Protein AF-J9E8A8-F1 (afdb_monomer)

pLDDT: mean 78.25, std 19.95, range [31.98, 97.44]

Foldseek 3Di:
DVPVVVVVVVVVVVVVVVVVVVLLVLLVLLLVLLVVLCCCCVPVVNLVVSCVSCVVSLVVVVVHDPDPSSVVLCVVQVVLQVQLVVLSVVCVVPVDVVSNVSSNVSSVVSNVVSVVVVVVVVVVVVVVVDPCVVVVVDDDDDDDDDDDDDDD

Secondary structure (DSSP, 8-state):
--HHHHHHHHHHHHHHHHHHHHHHHHHHHHHHHHHHHHHHHHTS--HHHHHHHHHHHHHHHHH--SSHHHHHHHHHHHHHHHHHHHHHHHHHHH--HHHHHHHHHHHHHHHHHHHHHHHHHHHHHHHHT-SSHHHHS---------------

Sequence (152 aa):
MSDSQSTLVEQAKLVSDELIRCAILWHEQWHEALDDASRLYFQDKNVKAMFDLLKPLHDLIDRGATTLKEQSFKQTYENELKEAWNACRCYLRSQNAKELNQAWDLYYIVFRKISSQLRQLTSLDLNYVSPRCNIFLFPDEELIQPAKVLKI

Organism: Wuchereria bancrofti (NCBI:txid6293)

Mean predicted aligned error: 12.17 Å

Structure (mmCIF, N/CA/C/O backbone):
data_AF-J9E8A8-F1
#
_entry.id   AF-J9E8A8-F1
#
loop_
_atom_site.group_PDB
_atom_site.id
_atom_site.type_symbol
_atom_site.label_atom_id
_atom_site.label_alt_id
_atom_site.label_comp_id
_atom_site.label_asym_id
_atom_site.label_entity_id
_atom_site.label_seq_id
_atom_site.pdbx_PDB_ins_code
_atom_site.Cartn_x
_atom_site.Cartn_y
_atom_site.Cartn_z
_atom_site.occupancy
_atom_site.B_iso_or_equiv
_atom_site.auth_seq_id
_atom_site.auth_comp_id
_atom_site.auth_asym_id
_atom_site.auth_atom_id
_atom_site.pdbx_PDB_model_num
ATOM 1 N N . MET A 1 1 ? 22.974 -3.495 -44.617 1.00 43.38 1 MET A N 1
ATOM 2 C CA . MET A 1 1 ? 23.273 -3.731 -43.182 1.00 43.38 1 MET A CA 1
ATOM 3 C C . MET A 1 1 ? 22.408 -2.846 -42.266 1.00 43.38 1 MET A C 1
ATOM 5 O O . MET A 1 1 ? 22.868 -2.433 -41.213 1.00 43.38 1 MET A O 1
ATOM 9 N N . SER A 1 2 ? 21.153 -2.568 -42.641 1.00 55.94 2 SER A N 1
ATOM 10 C CA . SER A 1 2 ? 20.205 -1.702 -41.909 1.00 55.94 2 SER A CA 1
ATOM 11 C C . SER A 1 2 ? 19.162 -2.480 -41.097 1.00 55.94 2 SER A C 1
ATOM 13 O O . SER A 1 2 ? 18.582 -1.939 -40.158 1.00 55.94 2 SER A O 1
ATOM 15 N N . ASP A 1 3 ? 18.941 -3.751 -41.435 1.00 54.25 3 ASP A N 1
ATOM 16 C CA . ASP A 1 3 ? 17.769 -4.506 -40.965 1.00 54.25 3 ASP A CA 1
ATOM 17 C C . ASP A 1 3 ? 17.981 -5.111 -39.567 1.00 54.25 3 ASP A C 1
ATOM 19 O O . ASP A 1 3 ? 17.055 -5.241 -38.768 1.00 54.25 3 ASP A O 1
ATOM 23 N N . SER A 1 4 ? 19.233 -5.407 -39.202 1.00 56.78 4 SER A N 1
ATOM 24 C CA . SER A 1 4 ? 19.572 -5.891 -37.857 1.00 56.78 4 SER A CA 1
ATOM 25 C C . SER A 1 4 ? 19.464 -4.792 -36.795 1.00 56.78 4 SER A C 1
ATOM 27 O O . SER A 1 4 ? 19.098 -5.081 -35.660 1.00 56.78 4 SER A O 1
ATOM 29 N N . GLN A 1 5 ? 19.747 -3.532 -37.150 1.00 56.44 5 GLN A N 1
ATOM 30 C CA . GLN A 1 5 ? 19.638 -2.398 -36.223 1.00 56.44 5 GLN A CA 1
ATOM 31 C C . GLN A 1 5 ? 18.177 -2.044 -35.929 1.00 56.44 5 GLN A C 1
ATOM 33 O O . GLN A 1 5 ? 17.838 -1.772 -34.783 1.00 56.44 5 GLN A O 1
ATOM 38 N N . SER A 1 6 ? 17.308 -2.095 -36.938 1.00 62.66 6 SER A N 1
ATOM 39 C CA . SER A 1 6 ? 15.869 -1.840 -36.785 1.00 62.66 6 SER A CA 1
ATOM 40 C C . SER A 1 6 ? 15.189 -2.924 -35.942 1.00 62.66 6 SER A C 1
ATOM 42 O O . SER A 1 6 ? 14.464 -2.592 -35.008 1.00 62.66 6 SER A O 1
ATOM 44 N N . THR A 1 7 ? 15.526 -4.198 -36.167 1.00 66.69 7 THR A N 1
ATOM 45 C CA . THR A 1 7 ? 15.006 -5.322 -35.364 1.00 66.69 7 THR A CA 1
ATOM 46 C C . THR A 1 7 ? 15.437 -5.233 -33.891 1.00 66.69 7 THR A C 1
ATOM 48 O O . THR A 1 7 ? 14.629 -5.449 -32.992 1.00 66.69 7 THR A O 1
ATOM 51 N N . LEU A 1 8 ? 16.695 -4.862 -33.619 1.00 69.06 8 LEU A N 1
ATOM 52 C CA . LEU A 1 8 ? 17.198 -4.660 -32.252 1.00 69.06 8 LEU A CA 1
ATOM 53 C C . LEU A 1 8 ? 16.514 -3.485 -31.54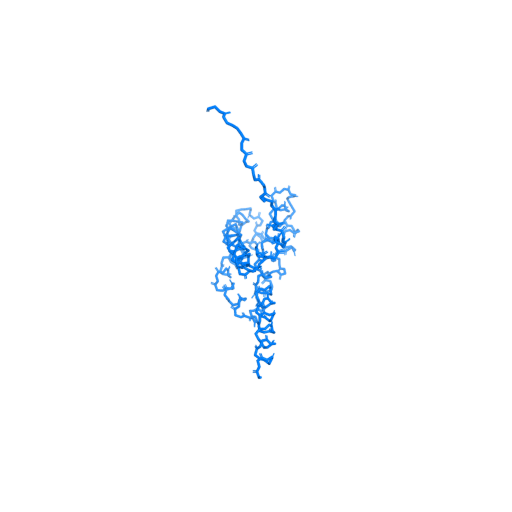3 1.00 69.06 8 LEU A C 1
ATOM 55 O O . LEU A 1 8 ? 16.240 -3.575 -30.349 1.00 69.06 8 LEU A O 1
ATOM 59 N N . VAL A 1 9 ? 16.223 -2.395 -32.260 1.00 72.12 9 VAL A N 1
ATOM 60 C CA . VAL A 1 9 ? 15.505 -1.237 -31.702 1.00 72.12 9 VAL A CA 1
ATOM 61 C C . VAL A 1 9 ? 14.051 -1.591 -31.386 1.00 72.12 9 VAL A C 1
ATOM 63 O O . VAL A 1 9 ? 13.561 -1.222 -30.321 1.00 72.12 9 VAL A O 1
ATOM 66 N N . GLU A 1 10 ? 13.372 -2.345 -32.251 1.00 67.38 10 GLU A N 1
ATOM 67 C CA . GLU A 1 10 ? 12.005 -2.822 -31.997 1.00 67.38 10 GLU A CA 1
ATOM 68 C C . GLU A 1 10 ? 11.940 -3.806 -30.826 1.00 67.38 10 GLU A C 1
ATOM 70 O O . GLU A 1 10 ? 11.079 -3.675 -29.955 1.00 67.38 10 GLU A O 1
ATOM 75 N N . GLN A 1 11 ? 12.885 -4.744 -30.745 1.00 65.88 11 GLN A N 1
ATOM 76 C CA . GLN A 1 11 ? 12.978 -5.678 -29.622 1.00 65.88 11 GLN A CA 1
ATOM 77 C C . GLN A 1 11 ? 13.319 -4.966 -28.309 1.00 65.88 11 GLN A C 1
ATOM 79 O O . GLN A 1 11 ? 12.714 -5.258 -27.280 1.00 65.88 11 GLN A O 1
ATOM 84 N N . ALA A 1 12 ? 14.239 -3.997 -28.330 1.00 68.38 12 ALA A N 1
ATOM 85 C CA . ALA A 1 12 ? 14.568 -3.193 -27.156 1.00 68.38 12 ALA A CA 1
ATOM 86 C C . ALA A 1 12 ? 13.382 -2.337 -26.693 1.00 68.38 12 ALA A C 1
ATOM 88 O O . ALA A 1 12 ? 13.176 -2.190 -25.488 1.00 68.38 12 ALA A O 1
ATOM 89 N N . LYS A 1 13 ? 12.585 -1.808 -27.630 1.00 67.88 13 LYS A N 1
ATOM 90 C CA . LYS A 1 13 ? 11.348 -1.085 -27.323 1.00 67.88 13 LYS A CA 1
ATOM 91 C C . LYS A 1 13 ? 10.314 -1.999 -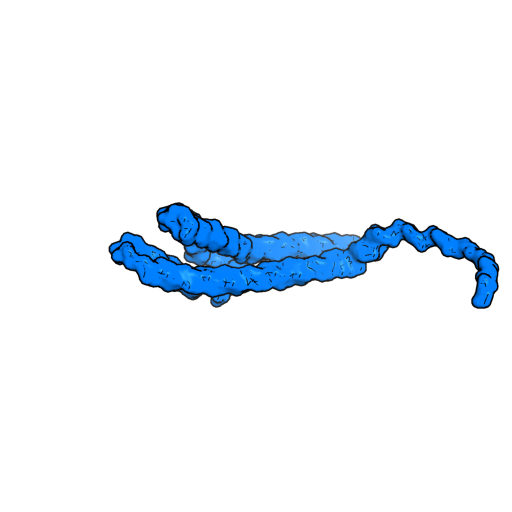26.668 1.00 67.88 13 LYS A C 1
ATOM 93 O O . LYS A 1 13 ? 9.834 -1.671 -25.595 1.00 67.88 13 LYS A O 1
ATOM 98 N N . LEU A 1 14 ? 10.058 -3.175 -27.241 1.00 67.56 14 LEU A N 1
ATOM 99 C CA . LEU A 1 14 ? 9.111 -4.142 -26.679 1.00 67.56 14 LEU A CA 1
ATOM 100 C C . LEU A 1 14 ? 9.517 -4.576 -25.265 1.00 67.56 14 LEU A C 1
ATOM 102 O O . LEU A 1 14 ? 8.695 -4.581 -24.356 1.00 67.56 14 LEU A O 1
ATOM 106 N N . VAL A 1 15 ? 10.801 -4.872 -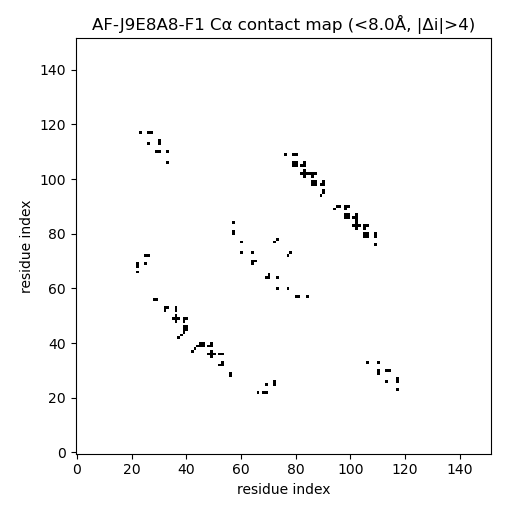25.049 1.00 65.56 15 VAL A N 1
ATOM 107 C CA . VAL A 1 15 ? 11.317 -5.215 -23.715 1.00 65.56 15 VAL A CA 1
ATOM 108 C C . VAL A 1 15 ? 11.190 -4.035 -22.748 1.00 65.56 15 VAL A C 1
ATOM 110 O O . VAL A 1 15 ? 10.832 -4.235 -21.592 1.00 65.56 15 VAL A O 1
ATOM 113 N N . SER A 1 16 ? 11.439 -2.805 -23.201 1.00 63.62 16 SER A N 1
ATOM 114 C CA . SER A 1 16 ? 11.286 -1.604 -22.371 1.00 63.62 16 SER A CA 1
ATOM 115 C C . SER A 1 16 ? 9.826 -1.360 -21.986 1.00 63.62 16 SER A C 1
ATOM 117 O O . SER A 1 16 ? 9.553 -1.058 -20.827 1.00 63.62 16 SER A O 1
ATOM 119 N N . ASP A 1 17 ? 8.893 -1.555 -22.915 1.00 65.62 17 ASP A N 1
ATOM 120 C CA . ASP A 1 17 ? 7.455 -1.384 -22.697 1.00 65.62 17 ASP A CA 1
ATOM 121 C C . ASP A 1 17 ? 6.917 -2.430 -21.703 1.00 65.62 17 ASP A C 1
ATOM 123 O O . ASP A 1 17 ? 6.164 -2.093 -20.788 1.00 65.62 17 ASP A O 1
ATOM 127 N N . GLU A 1 18 ? 7.357 -3.689 -21.807 1.00 65.06 18 GLU A N 1
ATOM 128 C CA . GLU A 1 18 ? 7.020 -4.730 -20.824 1.00 65.06 18 GLU A CA 1
ATOM 129 C C . GLU A 1 18 ? 7.658 -4.461 -19.456 1.00 65.06 18 GLU A C 1
ATOM 131 O O . GLU A 1 18 ? 7.013 -4.643 -18.424 1.00 65.06 18 GLU A O 1
ATOM 136 N N . LEU A 1 19 ? 8.897 -3.963 -19.417 1.00 61.56 19 LEU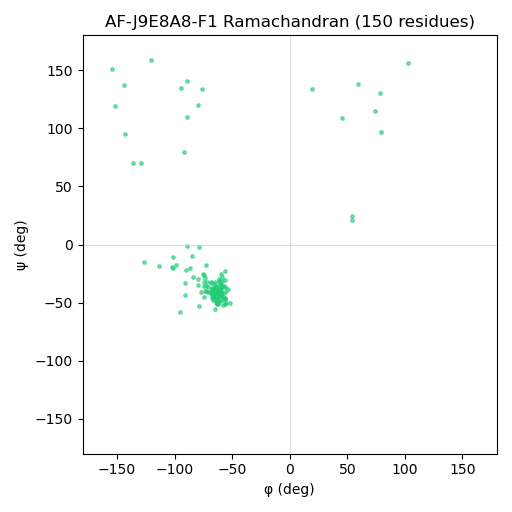 A N 1
ATOM 137 C CA . LEU A 1 19 ? 9.552 -3.567 -18.167 1.00 61.56 19 LEU A CA 1
ATOM 138 C C . LEU A 1 19 ? 8.837 -2.390 -17.496 1.00 61.56 19 LEU A C 1
ATOM 140 O O . LEU A 1 19 ? 8.735 -2.359 -16.270 1.00 61.56 19 LEU A O 1
ATOM 144 N N . ILE A 1 20 ? 8.319 -1.439 -18.276 1.00 63.59 20 ILE A N 1
ATOM 145 C CA . ILE A 1 20 ? 7.489 -0.338 -17.777 1.00 63.59 20 ILE A CA 1
ATOM 146 C C . ILE A 1 20 ? 6.150 -0.880 -17.266 1.00 63.59 20 ILE A C 1
ATOM 148 O O . ILE A 1 20 ? 5.734 -0.510 -16.169 1.00 63.59 20 ILE A O 1
ATOM 152 N N . ARG A 1 21 ? 5.508 -1.808 -17.980 1.00 63.12 21 ARG A N 1
ATOM 153 C CA . ARG A 1 21 ? 4.234 -2.401 -17.550 1.00 63.12 21 ARG A CA 1
ATOM 154 C C . ARG A 1 21 ? 4.373 -3.211 -16.260 1.00 63.12 21 ARG A C 1
ATOM 156 O O . ARG A 1 21 ? 3.624 -2.986 -15.313 1.00 63.12 21 ARG A O 1
ATOM 163 N N . CYS A 1 22 ? 5.379 -4.080 -16.161 1.00 60.50 22 CYS A N 1
ATOM 164 C CA . CYS A 1 22 ? 5.686 -4.802 -14.922 1.00 60.50 22 CYS A CA 1
ATOM 165 C C . CYS A 1 22 ? 6.044 -3.851 -13.767 1.00 60.50 22 CYS A C 1
ATOM 167 O O . CYS A 1 22 ? 5.750 -4.141 -12.612 1.00 60.50 22 CYS A O 1
ATOM 169 N N . ALA A 1 23 ? 6.648 -2.698 -14.065 1.00 59.03 23 ALA A N 1
ATOM 170 C CA . ALA A 1 23 ? 6.979 -1.676 -13.077 1.00 59.03 23 ALA A CA 1
ATOM 171 C C . ALA A 1 23 ? 5.771 -0.871 -12.568 1.00 59.03 23 ALA A C 1
ATOM 173 O O . ALA A 1 23 ? 5.752 -0.433 -11.412 1.00 59.03 23 ALA A O 1
ATOM 174 N N . ILE A 1 24 ? 4.770 -0.659 -13.420 1.00 68.69 24 ILE A N 1
ATOM 175 C CA . ILE A 1 24 ? 3.503 -0.017 -13.056 1.00 68.69 24 ILE A CA 1
ATOM 176 C C . ILE A 1 24 ? 2.621 -0.985 -12.251 1.00 68.69 24 ILE A C 1
ATOM 178 O O . ILE A 1 24 ? 1.877 -0.541 -11.381 1.00 68.69 24 ILE A O 1
ATOM 182 N N . LEU A 1 25 ? 2.804 -2.297 -12.420 1.00 80.62 25 LEU A N 1
ATOM 183 C CA . LEU A 1 25 ? 1.992 -3.331 -11.779 1.00 80.62 25 LEU A 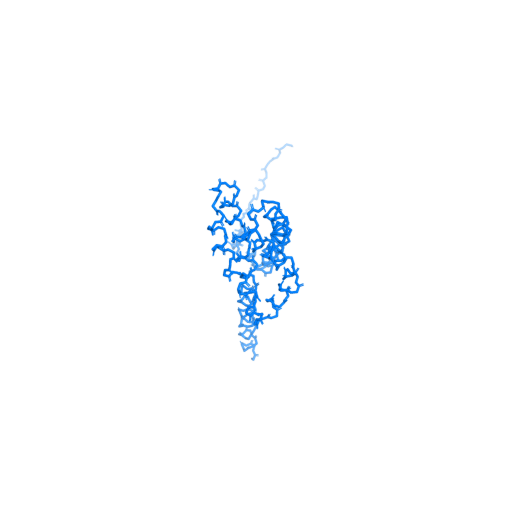CA 1
ATOM 184 C C . LEU A 1 25 ? 1.903 -3.209 -10.246 1.00 80.62 25 LEU A C 1
ATOM 186 O O . LEU A 1 25 ? 0.844 -3.456 -9.679 1.00 80.62 25 LEU A O 1
ATOM 190 N N . TRP A 1 26 ? 2.977 -2.838 -9.535 1.00 90.06 26 TRP A N 1
ATOM 191 C CA . TRP A 1 26 ? 2.889 -2.611 -8.078 1.00 90.06 26 TRP A CA 1
ATOM 192 C C . TRP A 1 26 ? 2.070 -1.359 -7.750 1.00 90.06 26 TRP A C 1
ATOM 194 O O . TRP A 1 26 ? 1.262 -1.381 -6.828 1.00 90.06 26 TRP A O 1
ATOM 204 N N . HIS A 1 27 ? 2.242 -0.281 -8.518 1.00 91.19 27 HIS A N 1
ATOM 205 C CA . HIS A 1 27 ? 1.480 0.954 -8.343 1.00 91.19 27 HIS A CA 1
ATOM 206 C C . HIS A 1 27 ? -0.014 0.716 -8.597 1.00 91.19 27 HIS A C 1
ATOM 208 O O . HIS A 1 27 ? -0.837 1.150 -7.799 1.00 91.19 27 HIS A O 1
ATOM 214 N N . GLU A 1 28 ? -0.361 -0.007 -9.662 1.00 90.75 28 GLU A N 1
ATOM 215 C CA . GLU A 1 28 ? -1.741 -0.384 -9.987 1.00 90.75 28 GLU A CA 1
ATOM 216 C C . GLU A 1 28 ? -2.356 -1.288 -8.920 1.00 90.75 28 GLU A C 1
ATOM 218 O O . GLU A 1 28 ? -3.413 -0.947 -8.397 1.00 90.75 28 GLU A O 1
ATOM 223 N N . GLN A 1 29 ? -1.667 -2.366 -8.521 1.00 92.12 29 GLN A N 1
ATOM 224 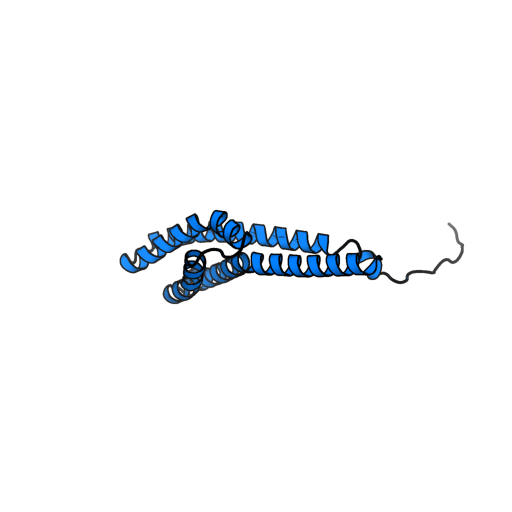C CA . GLN A 1 29 ? -2.144 -3.273 -7.468 1.00 92.12 29 GLN A CA 1
ATOM 225 C C . GLN A 1 29 ? -2.430 -2.532 -6.160 1.00 92.12 29 GLN A C 1
ATOM 227 O O . GLN A 1 29 ? -3.475 -2.732 -5.546 1.00 92.12 29 GLN A O 1
ATOM 232 N N . TRP A 1 30 ? -1.514 -1.657 -5.730 1.00 95.00 30 TRP A N 1
ATOM 233 C CA . TRP A 1 30 ? -1.722 -0.851 -4.529 1.00 95.00 30 TRP A CA 1
ATOM 234 C C . TRP A 1 30 ? -2.848 0.164 -4.703 1.00 95.00 30 TRP A C 1
ATOM 236 O O . TRP A 1 30 ? -3.622 0.366 -3.775 1.00 95.00 30 TRP A O 1
ATOM 246 N N . HIS A 1 31 ? -2.963 0.802 -5.865 1.00 95.06 31 HIS A N 1
ATOM 247 C CA . HIS A 1 31 ? -4.030 1.761 -6.129 1.00 95.06 31 HIS A CA 1
ATOM 248 C C . HIS A 1 31 ? -5.414 1.103 -6.089 1.00 95.06 31 HIS A C 1
ATOM 250 O O . HIS A 1 31 ? -6.296 1.586 -5.385 1.00 95.06 31 HIS A O 1
ATOM 256 N N . GLU A 1 32 ? -5.592 0.003 -6.818 1.00 94.00 32 GLU A N 1
ATOM 257 C CA . GLU A 1 32 ? -6.847 -0.750 -6.887 1.00 94.00 32 GLU A CA 1
ATOM 258 C C . GLU A 1 32 ? -7.231 -1.309 -5.515 1.00 94.00 32 GLU A C 1
ATOM 260 O O . GLU A 1 32 ? -8.314 -1.022 -5.008 1.00 94.00 32 GLU A O 1
ATOM 265 N N . ALA A 1 33 ? -6.308 -2.007 -4.850 1.00 95.19 33 ALA A N 1
ATOM 266 C CA . ALA A 1 33 ? -6.594 -2.602 -3.553 1.00 95.19 33 ALA A CA 1
ATOM 267 C C . ALA A 1 33 ? -6.885 -1.562 -2.466 1.00 95.19 33 ALA A C 1
ATOM 269 O O . ALA A 1 33 ? -7.672 -1.840 -1.566 1.00 95.19 33 ALA A O 1
ATOM 270 N N . LEU A 1 34 ? -6.275 -0.372 -2.520 1.00 96.50 34 LEU A N 1
ATOM 271 C CA . LEU A 1 34 ? -6.597 0.709 -1.586 1.00 96.50 34 LEU A CA 1
ATOM 272 C C . LEU A 1 34 ? -7.983 1.311 -1.856 1.00 96.50 34 LEU A C 1
ATOM 274 O O . LEU A 1 34 ? -8.678 1.626 -0.888 1.00 96.50 34 LEU A O 1
ATOM 278 N N . ASP A 1 35 ? -8.412 1.435 -3.119 1.00 95.69 35 ASP A N 1
ATOM 279 C CA . ASP A 1 35 ? -9.785 1.859 -3.445 1.00 95.69 35 ASP A CA 1
ATOM 280 C C . ASP A 1 35 ? -10.800 0.842 -2.909 1.00 95.69 35 ASP A C 1
ATOM 282 O O . ASP A 1 35 ? -11.706 1.202 -2.152 1.00 95.69 35 ASP A O 1
ATOM 286 N N . ASP A 1 36 ? -10.591 -0.442 -3.193 1.00 95.81 36 ASP A N 1
ATOM 287 C CA . ASP A 1 36 ? -11.477 -1.524 -2.759 1.00 95.81 36 ASP A CA 1
ATOM 288 C C . ASP A 1 36 ? -11.489 -1.698 -1.236 1.00 95.81 36 ASP A C 1
ATOM 290 O O . ASP A 1 36 ? -12.554 -1.788 -0.616 1.00 95.81 36 ASP A O 1
ATOM 294 N N . ALA A 1 37 ? -10.320 -1.660 -0.590 1.00 94.81 37 ALA A N 1
ATOM 295 C CA . ALA A 1 37 ? -10.214 -1.692 0.867 1.00 94.81 37 ALA A CA 1
ATOM 296 C C . ALA A 1 37 ? -10.964 -0.515 1.506 1.00 94.81 37 ALA A C 1
ATOM 298 O O . ALA A 1 37 ? -11.578 -0.676 2.567 1.00 94.81 37 ALA A O 1
ATOM 299 N N . SER A 1 38 ? -10.950 0.661 0.865 1.00 94.94 38 SER A N 1
ATOM 300 C CA . SER A 1 38 ? -11.664 1.834 1.369 1.00 94.94 38 SER A CA 1
ATOM 301 C C . SER A 1 38 ? -13.179 1.630 1.314 1.00 94.94 38 SER A C 1
ATOM 303 O O . SER A 1 38 ? -13.873 1.962 2.279 1.00 94.94 38 SER A O 1
ATOM 305 N N . ARG A 1 39 ? -13.705 1.005 0.252 1.00 94.56 39 ARG A N 1
ATOM 306 C CA . ARG A 1 39 ? -15.131 0.648 0.145 1.00 94.56 39 ARG A CA 1
ATOM 307 C C . ARG A 1 39 ? -15.520 -0.337 1.240 1.00 94.56 39 ARG A C 1
ATOM 309 O O . ARG A 1 39 ? -16.452 -0.062 1.998 1.00 94.56 39 ARG A O 1
ATOM 316 N N . LEU A 1 40 ? -14.736 -1.403 1.404 1.00 93.12 40 LEU A N 1
ATOM 317 C CA . LEU A 1 40 ? -14.960 -2.419 2.435 1.00 93.12 40 LEU A CA 1
ATOM 318 C C . LEU A 1 40 ? -14.995 -1.813 3.845 1.00 93.12 40 LEU A C 1
ATOM 320 O O . LEU A 1 40 ? -15.853 -2.166 4.653 1.00 93.12 40 LEU A O 1
ATOM 324 N N . TYR A 1 41 ? -14.098 -0.875 4.156 1.00 92.12 41 TYR A N 1
ATOM 325 C CA . TYR A 1 41 ? -14.040 -0.258 5.480 1.00 92.12 41 TYR A CA 1
ATOM 326 C C . TYR A 1 41 ? -15.097 0.830 5.697 1.00 92.12 41 TYR A C 1
ATOM 328 O O . TYR A 1 41 ? -15.826 0.806 6.694 1.00 92.12 41 TYR A O 1
ATOM 336 N N . PHE A 1 42 ? -15.181 1.813 4.799 1.00 90.06 42 PHE A N 1
ATOM 337 C CA . PHE A 1 42 ? -16.019 2.991 5.010 1.00 90.06 42 PHE A CA 1
ATOM 338 C C . PHE A 1 42 ? -17.494 2.725 4.709 1.00 90.06 42 PHE A C 1
ATOM 340 O O . PHE A 1 42 ? -18.338 3.267 5.431 1.00 90.06 42 PHE A O 1
ATOM 347 N N . GLN A 1 43 ? -17.803 1.890 3.713 1.00 92.81 43 GLN A N 1
ATOM 348 C CA . GLN A 1 43 ? -19.175 1.595 3.283 1.00 92.81 43 GLN A CA 1
ATOM 349 C C . GLN A 1 43 ? -19.687 0.318 3.954 1.00 92.81 43 GLN A C 1
ATOM 351 O O . GLN A 1 43 ? -20.643 0.381 4.726 1.00 92.81 43 GLN A O 1
ATOM 356 N N . ASP A 1 44 ? -18.989 -0.802 3.763 1.00 92.44 44 ASP A N 1
ATOM 357 C CA . ASP A 1 44 ? -19.485 -2.119 4.197 1.00 92.44 44 ASP A CA 1
ATOM 358 C C . ASP A 1 44 ? -19.175 -2.443 5.665 1.00 92.44 44 ASP A C 1
ATOM 360 O O . ASP A 1 44 ? -19.664 -3.433 6.209 1.00 92.44 44 ASP A O 1
ATOM 364 N N . LYS A 1 45 ? -18.341 -1.624 6.322 1.00 91.44 45 LYS A N 1
ATOM 365 C CA . LYS A 1 45 ? -17.828 -1.847 7.689 1.00 91.44 45 LYS A CA 1
ATOM 366 C C . LYS A 1 45 ? -17.157 -3.215 7.869 1.00 91.44 45 LYS A C 1
ATOM 368 O O . LYS A 1 45 ? -17.037 -3.721 8.986 1.00 91.44 45 LYS A O 1
ATOM 373 N N . ASN A 1 46 ? -16.668 -3.805 6.782 1.00 92.38 46 ASN A N 1
ATOM 374 C CA . ASN A 1 46 ? -16.037 -5.113 6.767 1.00 92.38 46 ASN A CA 1
ATOM 375 C C . ASN A 1 46 ? -14.523 -4.986 6.946 1.00 92.38 46 ASN A C 1
ATOM 377 O O . ASN A 1 46 ? -13.732 -5.079 6.005 1.00 92.38 46 ASN A O 1
ATOM 381 N N . VAL A 1 47 ? -14.121 -4.794 8.202 1.00 91.50 47 VAL A N 1
ATOM 382 C CA . VAL A 1 47 ? -12.709 -4.663 8.574 1.00 91.50 47 VAL A CA 1
ATOM 383 C C . VAL A 1 47 ? -11.929 -5.926 8.206 1.00 91.50 47 VAL A C 1
ATOM 385 O O . VAL A 1 47 ? -10.833 -5.830 7.671 1.00 91.50 47 VAL A O 1
ATOM 388 N N . LYS A 1 48 ? -12.492 -7.121 8.420 1.00 93.38 48 LYS A N 1
ATOM 389 C CA . LYS A 1 48 ? -11.793 -8.376 8.115 1.00 93.38 48 LYS A CA 1
ATOM 390 C C . LYS A 1 48 ? -11.435 -8.488 6.629 1.00 93.38 48 LYS A C 1
ATOM 392 O O . LYS A 1 48 ? -10.284 -8.767 6.315 1.00 93.38 48 LYS A O 1
ATOM 397 N N . ALA A 1 49 ? -12.389 -8.231 5.734 1.00 93.38 49 ALA A N 1
ATOM 398 C CA . ALA A 1 49 ? -12.138 -8.283 4.294 1.00 93.38 49 ALA A CA 1
ATOM 399 C C . ALA A 1 49 ? -11.110 -7.232 3.850 1.00 93.38 49 ALA A C 1
ATOM 401 O O . ALA A 1 49 ? -10.248 -7.531 3.031 1.00 93.38 49 ALA A O 1
ATOM 402 N N . MET A 1 50 ? -11.147 -6.034 4.444 1.00 94.62 50 MET A N 1
ATOM 403 C CA . MET A 1 50 ? -10.128 -5.003 4.220 1.00 94.62 50 MET A CA 1
ATOM 404 C C . MET A 1 50 ? -8.718 -5.518 4.570 1.00 94.62 50 MET A C 1
ATOM 406 O O . MET A 1 50 ? -7.787 -5.343 3.788 1.00 94.62 50 MET A O 1
ATOM 410 N N . PHE A 1 51 ? -8.543 -6.193 5.713 1.00 94.25 51 PHE A N 1
ATOM 411 C CA . PHE A 1 51 ? -7.256 -6.806 6.076 1.00 94.25 51 PHE A CA 1
ATOM 412 C C . PHE A 1 51 ? -6.842 -7.920 5.115 1.00 94.25 51 PHE A C 1
ATOM 414 O O . PHE A 1 51 ? -5.681 -7.962 4.710 1.00 94.25 51 PHE A O 1
ATOM 421 N N . ASP A 1 52 ? -7.773 -8.812 4.772 1.00 95.12 52 ASP A N 1
ATOM 422 C CA . ASP A 1 52 ? -7.516 -9.943 3.876 1.00 95.12 52 ASP A CA 1
ATOM 423 C C . ASP A 1 52 ? -7.068 -9.455 2.481 1.00 95.12 52 ASP A C 1
ATOM 425 O O . ASP A 1 52 ? -6.216 -10.090 1.860 1.00 95.12 52 ASP A O 1
ATOM 429 N N . LEU A 1 53 ? -7.564 -8.294 2.033 1.00 95.06 53 LEU A N 1
ATOM 430 C CA . LEU A 1 53 ? -7.168 -7.647 0.779 1.00 95.06 53 LEU A CA 1
ATOM 431 C C . LEU A 1 53 ? -5.779 -6.986 0.852 1.00 95.06 53 LEU A C 1
ATOM 433 O O . LEU A 1 53 ? -4.963 -7.159 -0.051 1.00 95.06 53 LEU A O 1
ATOM 437 N N . LEU A 1 54 ? -5.483 -6.243 1.924 1.00 96.00 54 LEU A N 1
ATOM 438 C CA . LEU A 1 54 ? -4.225 -5.486 2.041 1.00 96.00 54 LEU A CA 1
ATOM 439 C C . LEU A 1 54 ? -3.026 -6.352 2.446 1.00 96.00 54 LEU A C 1
ATOM 441 O O . LEU A 1 54 ? -1.886 -6.054 2.087 1.00 96.00 54 LEU A O 1
ATOM 445 N N . LYS A 1 55 ? -3.259 -7.432 3.196 1.00 95.31 55 LYS A N 1
ATOM 446 C CA . LYS A 1 55 ? -2.195 -8.307 3.691 1.00 95.31 55 LYS A CA 1
ATOM 447 C C . LYS A 1 55 ? -1.266 -8.873 2.603 1.00 95.31 55 LYS A C 1
ATOM 449 O O . LYS A 1 55 ? -0.053 -8.761 2.789 1.00 95.31 55 LYS A O 1
ATOM 454 N N . PRO A 1 56 ? -1.752 -9.477 1.501 1.00 95.25 56 PRO A N 1
ATOM 455 C CA . PRO A 1 56 ? -0.862 -10.031 0.479 1.00 95.25 56 PRO A CA 1
ATOM 456 C C . PRO A 1 56 ? 0.039 -8.970 -0.169 1.00 95.25 56 PRO A C 1
ATOM 458 O O . PRO A 1 56 ? 1.162 -9.290 -0.553 1.00 95.25 56 PRO A O 1
ATOM 461 N N . LEU A 1 57 ? -0.408 -7.713 -0.245 1.00 94.75 57 LEU A N 1
ATOM 462 C CA . LEU A 1 57 ? 0.395 -6.612 -0.779 1.00 94.75 57 LEU A CA 1
ATOM 463 C C . LEU A 1 57 ? 1.504 -6.180 0.183 1.00 94.75 57 LEU A C 1
ATOM 465 O O . LEU A 1 57 ? 2.633 -5.943 -0.245 1.00 94.75 57 LEU A O 1
ATOM 469 N N . HIS A 1 58 ? 1.225 -6.135 1.487 1.00 95.88 58 HIS A N 1
ATOM 470 C CA . HIS A 1 58 ? 2.277 -5.919 2.490 1.00 95.88 58 HIS A CA 1
ATOM 471 C C . HIS A 1 58 ? 3.301 -7.052 2.481 1.00 95.88 58 HIS A C 1
ATOM 473 O O . HIS A 1 58 ? 4.504 -6.794 2.460 1.00 95.88 58 HIS A O 1
ATOM 479 N N . ASP A 1 59 ? 2.837 -8.302 2.388 1.00 92.94 59 ASP A N 1
ATOM 480 C CA . ASP A 1 59 ? 3.722 -9.462 2.270 1.00 92.94 59 ASP A CA 1
ATOM 481 C C . ASP A 1 59 ? 4.585 -9.385 0.989 1.00 92.94 59 ASP A C 1
ATOM 483 O O . ASP A 1 59 ? 5.745 -9.799 1.004 1.00 92.94 59 ASP A O 1
ATOM 487 N N . LEU A 1 60 ? 4.056 -8.841 -0.116 1.00 89.69 60 LEU A N 1
ATOM 488 C CA . LEU A 1 60 ? 4.806 -8.616 -1.359 1.00 89.69 60 LEU A CA 1
ATOM 489 C C . LEU A 1 60 ? 5.954 -7.614 -1.160 1.00 89.69 60 LEU A C 1
ATOM 491 O O . LEU A 1 60 ? 7.076 -7.880 -1.589 1.00 89.69 60 LEU A O 1
ATOM 495 N N . ILE A 1 61 ? 5.707 -6.499 -0.465 1.00 90.94 61 ILE A N 1
ATOM 496 C CA . ILE A 1 61 ? 6.755 -5.516 -0.142 1.00 90.94 61 ILE A CA 1
ATOM 497 C C . ILE A 1 61 ? 7.831 -6.140 0.753 1.00 90.94 61 ILE A C 1
ATOM 499 O O . ILE A 1 61 ? 9.028 -5.915 0.526 1.00 90.94 61 ILE A O 1
ATOM 503 N N . ASP A 1 62 ? 7.428 -6.931 1.748 1.00 90.56 62 ASP A N 1
ATOM 504 C CA . ASP A 1 62 ? 8.343 -7.570 2.698 1.00 90.56 62 ASP A CA 1
ATOM 505 C C . ASP A 1 62 ? 9.212 -8.658 2.049 1.00 90.56 62 ASP A C 1
ATOM 507 O O . ASP A 1 62 ? 10.381 -8.794 2.416 1.00 90.56 62 ASP A O 1
ATOM 511 N N . ARG A 1 63 ? 8.702 -9.376 1.035 1.00 89.25 63 ARG A N 1
ATOM 512 C CA . ARG A 1 63 ? 9.500 -10.326 0.227 1.00 89.25 63 ARG A CA 1
ATOM 513 C C . ARG A 1 63 ? 10.681 -9.662 -0.484 1.00 89.25 63 ARG A C 1
ATOM 515 O O . ARG A 1 63 ? 11.679 -10.329 -0.744 1.00 89.25 63 ARG A O 1
ATOM 522 N N . GLY A 1 64 ? 10.588 -8.361 -0.745 1.00 85.56 64 GLY A N 1
ATOM 523 C CA . GLY A 1 64 ? 11.658 -7.566 -1.330 1.00 85.56 64 GLY A CA 1
ATOM 524 C C . GLY A 1 64 ? 11.460 -7.276 -2.814 1.00 85.56 64 GLY A C 1
ATOM 525 O O . GLY A 1 64 ? 10.760 -7.984 -3.529 1.00 85.56 64 GLY A O 1
ATOM 526 N N . ALA A 1 65 ? 12.089 -6.190 -3.260 1.00 86.50 65 ALA A N 1
ATOM 527 C CA . ALA A 1 65 ? 12.091 -5.795 -4.659 1.00 86.50 65 ALA A CA 1
ATOM 528 C C . ALA A 1 65 ? 13.054 -6.675 -5.463 1.00 86.50 65 ALA A C 1
ATOM 530 O O . ALA A 1 65 ? 14.201 -6.881 -5.064 1.00 86.50 65 ALA A O 1
ATOM 531 N N . THR A 1 66 ? 12.589 -7.139 -6.613 1.00 82.06 66 THR A N 1
ATOM 532 C CA . THR A 1 66 ? 13.353 -7.911 -7.598 1.00 82.06 66 THR A CA 1
ATOM 533 C C . THR A 1 66 ? 13.780 -7.060 -8.792 1.00 82.06 66 THR A C 1
ATOM 535 O O . THR A 1 66 ? 14.740 -7.401 -9.481 1.00 82.06 66 THR A O 1
ATOM 538 N N . THR A 1 67 ? 13.119 -5.918 -9.011 1.00 81.75 67 THR A N 1
ATOM 539 C CA . THR A 1 67 ? 13.444 -4.969 -10.084 1.00 81.75 67 THR A CA 1
ATOM 540 C C . THR A 1 67 ? 13.789 -3.577 -9.546 1.00 81.75 67 THR A C 1
ATOM 542 O O . THR A 1 67 ? 13.386 -3.192 -8.448 1.00 81.75 67 THR A O 1
ATOM 545 N N . LEU A 1 68 ? 14.499 -2.766 -10.343 1.00 80.75 68 LEU A N 1
ATOM 546 C CA . LEU A 1 68 ? 14.834 -1.374 -9.988 1.00 80.75 68 LEU A CA 1
ATOM 547 C C . LEU A 1 68 ? 13.592 -0.505 -9.737 1.00 80.75 68 LEU A C 1
ATOM 549 O O . LEU A 1 68 ? 13.621 0.423 -8.932 1.00 80.75 68 LEU A O 1
ATOM 553 N N . LYS A 1 69 ? 12.486 -0.795 -10.423 1.00 79.44 69 LYS A N 1
ATOM 554 C CA . LYS A 1 69 ? 11.232 -0.052 -10.276 1.00 79.44 69 LYS A CA 1
ATOM 555 C C . LYS A 1 69 ? 10.489 -0.430 -9.004 1.00 79.44 69 LYS A C 1
ATOM 557 O O . LYS A 1 69 ? 10.022 0.462 -8.305 1.00 79.44 69 LYS A O 1
ATOM 562 N N . GLU A 1 70 ? 10.462 -1.713 -8.656 1.00 87.62 70 GLU A N 1
ATOM 563 C CA . GLU A 1 70 ? 9.985 -2.166 -7.344 1.00 87.62 70 GLU A CA 1
ATOM 564 C C . GLU A 1 70 ? 10.849 -1.572 -6.227 1.00 87.62 70 GLU A C 1
ATOM 566 O O . GLU A 1 70 ? 10.330 -1.120 -5.211 1.00 87.62 70 GLU A O 1
ATOM 571 N N . GLN A 1 71 ? 12.166 -1.485 -6.434 1.00 88.69 71 GLN A N 1
ATOM 572 C CA . GLN A 1 71 ? 13.068 -0.847 -5.480 1.00 88.69 71 GLN A CA 1
ATOM 573 C C . GLN A 1 71 ? 12.741 0.642 -5.311 1.00 88.69 71 GLN A C 1
ATOM 575 O O . GLN A 1 71 ? 12.683 1.127 -4.183 1.00 88.69 71 GLN A O 1
ATOM 580 N N . SER A 1 72 ? 12.467 1.354 -6.407 1.00 89.44 72 SER A N 1
ATOM 581 C CA . SER A 1 72 ? 12.031 2.754 -6.374 1.00 89.44 72 SER A CA 1
ATOM 582 C C . SER A 1 72 ? 10.669 2.926 -5.691 1.00 89.44 72 SER A C 1
ATOM 584 O O . SER A 1 72 ? 10.511 3.840 -4.878 1.00 89.44 72 SER A O 1
ATOM 586 N N . PHE A 1 73 ? 9.712 2.025 -5.944 1.00 91.44 73 PHE A N 1
ATOM 587 C CA . PHE A 1 73 ? 8.428 1.994 -5.239 1.00 91.44 73 PHE A CA 1
ATOM 588 C C . PHE A 1 73 ? 8.650 1.844 -3.733 1.00 91.44 73 PHE A C 1
ATOM 590 O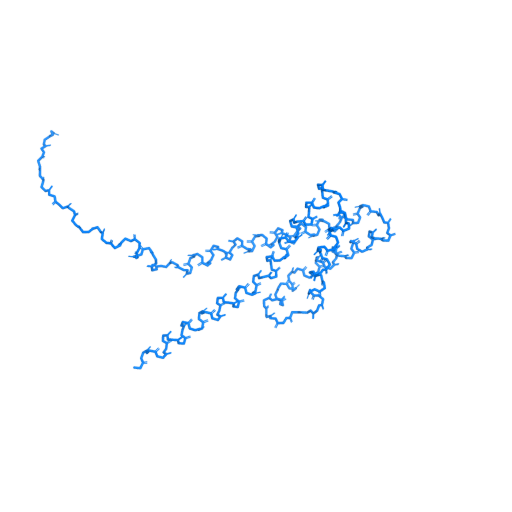 O . PHE A 1 73 ? 8.172 2.663 -2.948 1.00 91.44 73 PHE A O 1
ATOM 597 N N . LYS A 1 74 ? 9.440 0.843 -3.323 1.00 93.00 74 LYS A N 1
ATOM 598 C CA . LYS A 1 74 ? 9.770 0.609 -1.914 1.00 93.00 74 LYS A CA 1
ATOM 599 C C . LYS A 1 74 ? 10.405 1.842 -1.276 1.00 93.00 74 LYS A C 1
ATOM 601 O O . LYS A 1 74 ? 9.902 2.328 -0.274 1.00 93.00 74 LYS A O 1
ATOM 606 N N . GLN A 1 75 ? 11.435 2.414 -1.895 1.00 92.50 75 GLN A N 1
ATOM 607 C CA . GLN A 1 75 ? 12.097 3.622 -1.384 1.00 92.50 75 GLN A CA 1
ATOM 608 C C . GLN A 1 75 ? 11.136 4.802 -1.178 1.00 92.50 75 GLN A C 1
ATOM 610 O O . GLN A 1 75 ? 11.364 5.620 -0.292 1.00 92.50 75 GLN A O 1
ATOM 615 N N . THR A 1 76 ? 10.077 4.891 -1.985 1.00 94.19 76 THR A N 1
ATOM 616 C CA . THR A 1 76 ? 9.144 6.025 -1.964 1.00 94.19 76 THR A CA 1
ATOM 617 C C . THR A 1 76 ? 7.964 5.824 -1.009 1.00 94.19 76 THR A C 1
ATOM 619 O O . THR A 1 76 ? 7.470 6.810 -0.466 1.00 94.19 76 THR A O 1
ATOM 622 N N . TYR A 1 77 ? 7.488 4.586 -0.829 1.00 95.50 77 TYR A N 1
ATOM 623 C CA . TYR A 1 77 ? 6.212 4.302 -0.150 1.00 95.50 77 TYR A CA 1
ATOM 624 C C . TYR A 1 77 ? 6.303 3.297 1.004 1.00 95.50 77 TYR A C 1
ATOM 626 O O . TYR A 1 77 ? 5.357 3.188 1.782 1.00 95.50 77 TYR A O 1
ATOM 634 N N . GLU A 1 78 ? 7.394 2.531 1.125 1.00 94.25 78 GLU A N 1
ATOM 635 C CA . GLU A 1 78 ? 7.503 1.432 2.099 1.00 94.25 78 GLU A CA 1
ATOM 636 C C . GLU A 1 78 ? 7.347 1.919 3.538 1.00 94.25 78 GLU A C 1
ATOM 638 O O . GLU A 1 78 ? 6.740 1.219 4.345 1.00 94.25 78 GLU A O 1
ATOM 643 N N . ASN A 1 79 ? 7.864 3.105 3.863 1.00 95.62 79 ASN A N 1
ATOM 644 C CA . ASN A 1 79 ? 7.794 3.632 5.220 1.00 95.62 79 ASN A CA 1
ATOM 645 C C . ASN A 1 79 ? 6.342 3.897 5.641 1.00 95.62 79 ASN A C 1
ATOM 647 O O . ASN A 1 79 ? 5.879 3.329 6.630 1.00 95.62 79 ASN A O 1
ATOM 651 N N . GLU A 1 80 ? 5.605 4.691 4.861 1.00 97.00 80 GLU A N 1
ATOM 652 C CA . GLU A 1 80 ? 4.201 4.997 5.142 1.00 97.00 80 GLU A CA 1
ATOM 653 C C . GLU A 1 80 ? 3.321 3.742 5.104 1.00 97.00 80 GLU A C 1
ATOM 655 O O . GLU A 1 80 ? 2.455 3.577 5.962 1.00 97.00 80 GLU A O 1
ATOM 660 N N . LEU A 1 81 ? 3.558 2.826 4.157 1.00 96.94 81 LEU A N 1
ATOM 661 C CA . LEU A 1 81 ? 2.812 1.569 4.067 1.00 96.94 81 LEU A CA 1
ATOM 662 C C . LEU A 1 81 ? 3.048 0.677 5.292 1.00 96.94 81 LEU A C 1
ATOM 664 O O . LEU A 1 81 ? 2.089 0.161 5.868 1.00 96.94 81 LEU A O 1
ATOM 668 N N . LYS A 1 82 ? 4.298 0.529 5.744 1.00 96.12 82 LYS A N 1
ATOM 669 C CA . LYS A 1 82 ? 4.613 -0.252 6.948 1.00 96.12 82 LYS A CA 1
ATOM 670 C C . LYS A 1 82 ? 4.037 0.374 8.207 1.00 96.12 82 LYS A C 1
ATOM 672 O O . LYS A 1 82 ? 3.531 -0.347 9.066 1.00 96.12 82 LYS A O 1
ATOM 677 N N . GLU A 1 83 ? 4.100 1.694 8.330 1.00 97.06 83 GLU A N 1
ATOM 678 C CA . GLU A 1 83 ? 3.517 2.402 9.468 1.00 97.06 83 GLU A CA 1
ATOM 679 C C . GLU A 1 83 ? 1.991 2.230 9.506 1.00 97.06 83 GLU A C 1
ATOM 681 O O . GLU A 1 83 ? 1.441 1.852 10.544 1.00 97.06 83 GLU A O 1
ATOM 686 N N . ALA A 1 84 ? 1.321 2.373 8.358 1.00 97.06 84 ALA A N 1
ATOM 687 C CA . ALA A 1 84 ? -0.111 2.121 8.229 1.00 97.06 84 ALA A CA 1
ATOM 688 C C . ALA A 1 84 ? -0.471 0.678 8.611 1.00 97.06 84 ALA A C 1
ATOM 690 O O . ALA A 1 84 ? -1.410 0.436 9.373 1.00 97.06 84 ALA A O 1
ATOM 691 N N . TRP A 1 85 ? 0.314 -0.298 8.147 1.00 96.50 85 TRP A N 1
ATOM 692 C CA . TRP A 1 85 ? 0.096 -1.705 8.476 1.00 96.50 85 TRP A CA 1
ATOM 693 C C . TRP A 1 85 ? 0.300 -2.014 9.955 1.00 96.50 85 TRP A C 1
ATOM 695 O O . TRP A 1 85 ? -0.454 -2.793 10.541 1.00 96.50 85 TRP A O 1
ATOM 705 N N . ASN A 1 86 ? 1.289 -1.391 10.590 1.00 95.88 86 ASN A N 1
ATOM 706 C CA . ASN A 1 86 ? 1.517 -1.544 12.020 1.00 95.88 86 ASN A CA 1
ATOM 707 C C . ASN A 1 86 ? 0.337 -1.001 12.833 1.00 95.88 86 ASN A C 1
ATOM 709 O O . ASN A 1 86 ? -0.131 -1.698 13.733 1.00 95.88 86 ASN A O 1
ATOM 713 N N . ALA A 1 87 ? -0.200 0.168 12.474 1.00 95.00 87 ALA A N 1
ATOM 714 C CA . ALA A 1 87 ? -1.401 0.722 13.104 1.00 95.00 87 ALA A CA 1
ATOM 715 C C . ALA A 1 87 ? -2.626 -0.197 12.912 1.00 95.00 87 ALA A C 1
ATOM 717 O O . ALA A 1 87 ? -3.347 -0.502 13.866 1.00 95.00 87 ALA A O 1
ATOM 718 N N . CYS A 1 88 ? -2.801 -0.766 11.714 1.00 93.94 88 CYS A N 1
ATOM 719 C CA . CYS A 1 88 ? -3.791 -1.816 11.466 1.00 93.94 88 CYS A CA 1
ATOM 720 C C . CYS A 1 88 ? -3.592 -3.032 12.400 1.00 93.94 88 CYS A C 1
ATOM 722 O O . CYS A 1 88 ? -4.533 -3.513 13.033 1.00 93.94 88 CYS A O 1
ATOM 724 N N . ARG A 1 89 ? -2.366 -3.539 12.553 1.00 92.94 89 ARG A N 1
ATOM 725 C CA . ARG A 1 89 ? -2.086 -4.685 13.441 1.00 92.94 89 ARG A CA 1
ATOM 726 C C . ARG A 1 89 ? -2.309 -4.363 14.918 1.00 92.94 89 ARG A C 1
ATOM 728 O O . ARG A 1 89 ? -2.744 -5.239 15.666 1.00 92.94 89 ARG A O 1
ATOM 735 N N . CYS A 1 90 ? -2.033 -3.137 15.346 1.00 93.56 90 CYS A N 1
ATOM 736 C CA . CYS A 1 90 ? -2.326 -2.690 16.701 1.00 93.56 90 CYS A CA 1
ATOM 737 C C . CYS A 1 90 ? -3.836 -2.632 16.959 1.00 93.56 90 CYS A C 1
ATOM 739 O O . CYS A 1 90 ? -4.270 -3.135 17.997 1.00 93.56 90 CYS A O 1
ATOM 741 N N . TYR A 1 91 ? -4.643 -2.183 15.989 1.00 92.56 91 TYR A N 1
ATOM 742 C CA . TYR A 1 91 ? -6.106 -2.271 16.069 1.00 92.56 91 TYR A CA 1
ATOM 743 C C . TYR A 1 91 ? -6.603 -3.703 16.319 1.00 92.56 91 TYR A C 1
ATOM 745 O O . TYR A 1 91 ? -7.499 -3.894 17.136 1.00 92.56 91 TYR A O 1
ATOM 753 N N . LEU A 1 92 ? -6.003 -4.730 15.703 1.00 89.25 92 LEU A N 1
ATOM 754 C CA . LEU A 1 92 ? -6.410 -6.123 15.956 1.00 89.25 92 LEU A CA 1
ATOM 755 C C . LEU A 1 92 ? -6.275 -6.521 17.437 1.00 89.25 92 LEU A C 1
ATOM 757 O O . LEU A 1 92 ? -7.034 -7.365 17.912 1.00 89.25 92 LEU A O 1
ATOM 761 N N . ARG A 1 93 ? -5.347 -5.896 18.174 1.00 91.25 93 ARG A N 1
ATOM 762 C CA . ARG A 1 93 ? -5.142 -6.115 19.615 1.00 91.25 93 ARG A CA 1
ATOM 763 C C . ARG A 1 93 ? -5.960 -5.164 20.485 1.00 91.25 93 ARG A C 1
ATOM 765 O O . ARG A 1 93 ? -6.494 -5.599 21.499 1.00 91.25 93 ARG A O 1
ATOM 772 N N . SER A 1 94 ? -6.007 -3.879 20.132 1.00 91.81 94 SER A N 1
ATOM 773 C CA . SER A 1 94 ? -6.598 -2.821 20.961 1.00 91.81 94 SER A CA 1
ATOM 774 C C . SER A 1 94 ? -8.087 -2.594 20.695 1.00 91.81 94 SER A C 1
ATOM 776 O O . SER A 1 94 ? -8.774 -2.042 21.549 1.00 91.81 94 SER A O 1
ATOM 778 N N . GLN A 1 95 ? -8.581 -2.990 19.516 1.00 90.81 95 GLN A N 1
ATOM 779 C CA . GLN A 1 95 ? -9.915 -2.672 18.986 1.00 90.81 95 GLN A CA 1
ATOM 780 C C . GLN A 1 95 ? -10.220 -1.160 18.969 1.00 90.81 95 GLN A C 1
ATOM 782 O O . GLN A 1 95 ? -11.374 -0.735 18.911 1.00 90.81 95 GLN A O 1
ATOM 787 N N . ASN A 1 96 ? -9.179 -0.321 19.002 1.00 91.06 96 ASN A N 1
ATOM 788 C CA . ASN A 1 96 ? -9.313 1.127 19.061 1.00 91.06 96 ASN A CA 1
ATOM 789 C C . ASN A 1 96 ? -9.391 1.731 17.654 1.00 91.06 96 ASN A C 1
ATOM 791 O O . ASN A 1 96 ? -8.389 1.807 16.944 1.00 91.06 96 ASN A O 1
ATOM 795 N N . ALA A 1 97 ? -10.565 2.239 17.277 1.00 89.88 97 ALA A N 1
ATOM 796 C CA . ALA A 1 97 ? -10.805 2.842 15.964 1.0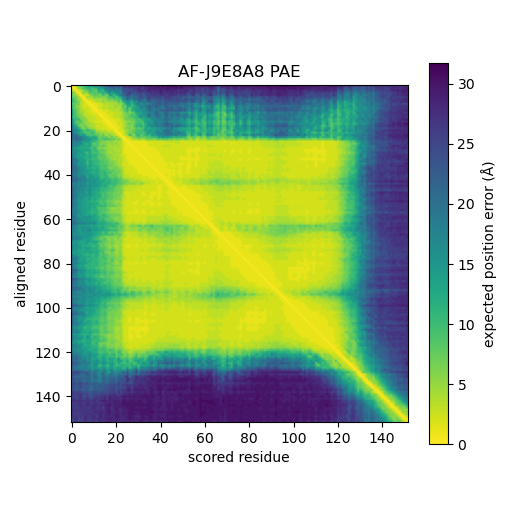0 89.88 97 ALA A CA 1
ATOM 797 C C . ALA A 1 97 ? -9.854 4.005 15.616 1.00 89.88 97 ALA A C 1
ATOM 799 O O . ALA A 1 97 ? -9.629 4.274 14.438 1.00 89.88 97 ALA A O 1
ATOM 800 N N . LYS A 1 98 ? -9.251 4.674 16.612 1.00 92.81 98 LYS A N 1
ATOM 801 C CA . LYS A 1 98 ? -8.248 5.723 16.362 1.00 92.81 98 LYS A CA 1
ATOM 802 C C . LYS A 1 98 ? -7.035 5.200 15.592 1.00 92.81 98 LYS A C 1
ATOM 804 O O . LYS A 1 98 ? -6.501 5.926 14.764 1.00 92.81 98 LYS A O 1
ATOM 809 N N . GLU A 1 99 ? -6.638 3.952 15.828 1.00 91.31 99 GLU A N 1
ATOM 810 C CA . GLU A 1 99 ? -5.493 3.349 15.140 1.00 91.31 99 GLU A CA 1
ATOM 811 C C . GLU A 1 99 ? -5.806 3.032 13.678 1.00 91.31 99 GLU A C 1
ATOM 813 O O . GLU A 1 99 ? -4.969 3.248 12.807 1.00 91.31 99 GLU A O 1
ATOM 818 N N . LEU A 1 100 ? -7.041 2.614 13.379 1.00 92.69 100 LEU A N 1
ATOM 819 C CA . LEU A 1 100 ? -7.475 2.467 11.989 1.00 92.69 100 LEU A CA 1
ATOM 820 C C . LEU A 1 100 ? -7.576 3.810 11.272 1.00 92.69 100 LEU A C 1
ATOM 822 O O . LEU A 1 100 ? -7.212 3.886 10.105 1.00 92.69 100 LEU A O 1
ATOM 826 N N . ASN A 1 101 ? -8.026 4.867 11.949 1.00 93.56 101 ASN A N 1
ATOM 827 C CA . ASN A 1 101 ? -8.050 6.199 11.344 1.00 93.56 101 ASN A CA 1
ATOM 828 C C . ASN A 1 101 ? -6.632 6.669 10.986 1.00 93.56 101 ASN A C 1
ATOM 830 O O . ASN A 1 101 ? -6.409 7.082 9.855 1.00 93.56 101 ASN A O 1
ATOM 834 N N . GLN A 1 102 ? -5.664 6.501 11.895 1.00 94.50 102 GLN A N 1
ATOM 835 C CA . GLN A 1 102 ? -4.257 6.805 11.612 1.00 94.50 102 GLN A CA 1
ATOM 836 C C . GLN A 1 102 ? -3.717 5.985 10.430 1.00 94.50 102 GLN A C 1
ATOM 838 O O . GLN A 1 102 ? -3.027 6.525 9.566 1.00 94.50 102 GLN A O 1
ATOM 843 N N . ALA A 1 103 ? -4.039 4.690 10.368 1.00 95.81 103 ALA A N 1
ATOM 844 C CA . ALA A 1 103 ? -3.644 3.852 9.241 1.00 95.81 103 ALA A CA 1
ATOM 845 C C . ALA A 1 103 ? -4.213 4.381 7.915 1.00 95.81 103 ALA A C 1
ATOM 847 O O . ALA A 1 103 ? -3.501 4.455 6.915 1.00 95.81 103 ALA A O 1
ATOM 848 N N . TRP A 1 104 ? -5.485 4.785 7.911 1.00 96.25 104 TRP A N 1
ATOM 849 C CA . TRP A 1 104 ? -6.154 5.312 6.727 1.00 96.25 104 TRP A CA 1
ATOM 850 C C . TRP A 1 104 ? -5.627 6.670 6.274 1.00 96.25 104 TRP A C 1
ATOM 852 O O . TRP A 1 104 ? -5.544 6.892 5.066 1.00 96.25 104 TRP A O 1
ATOM 862 N N . ASP A 1 105 ? -5.201 7.537 7.192 1.00 95.81 105 ASP A N 1
ATOM 863 C CA . ASP A 1 105 ? -4.537 8.796 6.838 1.00 95.81 105 ASP A CA 1
ATOM 864 C C . ASP A 1 105 ? -3.251 8.531 6.035 1.00 95.81 105 ASP A C 1
ATOM 866 O O . ASP A 1 105 ? -3.017 9.141 4.987 1.00 95.81 105 ASP A O 1
ATOM 870 N N . LEU A 1 106 ? -2.448 7.558 6.476 1.00 96.81 106 LEU A N 1
ATOM 871 C CA . LEU A 1 106 ? -1.220 7.145 5.790 1.00 96.81 106 LEU A CA 1
ATOM 872 C C . LEU A 1 106 ? -1.511 6.472 4.443 1.00 96.81 106 LEU A C 1
ATOM 874 O O . LEU A 1 106 ? -0.912 6.835 3.426 1.00 96.81 106 LEU A O 1
ATOM 878 N N . TYR A 1 107 ? -2.468 5.542 4.399 1.00 97.44 107 TYR A N 1
ATOM 879 C CA . TYR A 1 107 ? -2.879 4.907 3.146 1.00 97.44 107 TYR A CA 1
ATOM 880 C C . TYR A 1 107 ? -3.408 5.913 2.128 1.00 97.44 107 TYR A C 1
ATOM 882 O O . TYR A 1 107 ? -3.090 5.807 0.945 1.00 97.44 107 TYR A O 1
ATOM 890 N N . TYR A 1 108 ? -4.162 6.919 2.568 1.00 95.94 108 TYR A N 1
ATOM 891 C CA . TYR A 1 108 ? -4.675 7.958 1.685 1.00 95.94 108 TYR A CA 1
ATOM 892 C C . TYR A 1 108 ? -3.551 8.807 1.079 1.00 95.94 108 TYR A C 1
ATOM 894 O O . TYR A 1 108 ? -3.585 9.114 -0.116 1.00 95.94 108 TYR A O 1
ATOM 902 N N . ILE A 1 109 ? -2.519 9.146 1.860 1.00 95.62 109 ILE A N 1
ATOM 903 C CA . ILE A 1 109 ? -1.330 9.844 1.344 1.00 95.62 109 ILE A CA 1
ATOM 904 C C . ILE A 1 109 ? -0.668 9.018 0.236 1.00 95.62 109 ILE A C 1
ATOM 906 O O . ILE A 1 109 ? -0.371 9.554 -0.838 1.00 95.62 109 ILE A O 1
ATOM 910 N N . VAL A 1 110 ? -0.461 7.721 0.472 1.00 96.56 110 VAL A N 1
ATOM 911 C CA . VAL A 1 110 ? 0.147 6.816 -0.514 1.00 96.56 110 VAL A CA 1
ATOM 912 C C . VAL A 1 110 ? -0.729 6.703 -1.761 1.00 96.56 110 VAL A C 1
ATOM 914 O O . VAL A 1 110 ? -0.236 6.937 -2.864 1.00 96.56 110 VAL A O 1
ATOM 917 N N . PHE A 1 111 ? -2.031 6.463 -1.596 1.00 95.69 111 PHE A N 1
ATOM 918 C CA . PHE A 1 111 ? -3.002 6.404 -2.690 1.00 95.69 111 PHE A CA 1
ATOM 919 C C . PHE A 1 111 ? -2.927 7.653 -3.572 1.00 95.69 111 PHE A C 1
ATOM 921 O O . PHE A 1 111 ? -2.729 7.553 -4.780 1.00 95.69 111 PHE A O 1
ATOM 928 N N . ARG A 1 112 ? -2.966 8.850 -2.972 1.00 95.38 112 ARG A N 1
ATOM 929 C CA . ARG A 1 112 ? -2.890 10.127 -3.700 1.00 95.38 112 ARG A CA 1
ATOM 930 C C . ARG A 1 112 ? -1.593 10.286 -4.490 1.00 95.38 112 ARG A C 1
ATOM 932 O O . ARG A 1 112 ? -1.639 10.765 -5.628 1.00 95.38 112 ARG A O 1
ATOM 939 N N . LYS A 1 113 ? -0.451 9.910 -3.903 1.00 94.31 113 LYS A N 1
ATOM 940 C CA . LYS A 1 113 ? 0.851 9.941 -4.587 1.00 94.31 113 LYS A CA 1
ATOM 941 C C . LYS A 1 113 ? 0.848 8.985 -5.785 1.00 94.31 113 LYS A C 1
ATOM 943 O O . LYS A 1 113 ? 1.233 9.396 -6.880 1.00 94.31 113 LYS A O 1
ATOM 948 N N . ILE A 1 114 ? 0.360 7.759 -5.597 1.00 93.19 114 ILE A N 1
ATOM 949 C CA . ILE A 1 114 ? 0.274 6.741 -6.651 1.00 93.19 114 ILE A CA 1
ATOM 950 C C . ILE A 1 114 ? -0.662 7.196 -7.779 1.00 93.19 114 ILE A C 1
ATOM 952 O O . ILE A 1 114 ? -0.243 7.218 -8.935 1.00 93.19 114 ILE A O 1
ATOM 956 N N . SER A 1 115 ? -1.883 7.657 -7.476 1.00 91.94 115 SER A N 1
ATOM 957 C CA . SER A 1 115 ? -2.823 8.147 -8.498 1.00 91.94 115 SER A CA 1
ATOM 958 C C . SER A 1 115 ? -2.227 9.290 -9.325 1.00 91.94 115 SER A C 1
ATOM 960 O O . SER A 1 115 ? -2.506 9.421 -10.516 1.00 91.94 115 SER A O 1
ATOM 962 N N . SER A 1 116 ? -1.420 10.154 -8.698 1.00 90.75 116 SER A N 1
ATOM 963 C CA . SER A 1 116 ? -0.731 11.231 -9.408 1.00 90.75 116 SER A CA 1
ATOM 964 C C . SER A 1 116 ? 0.329 10.698 -10.370 1.00 90.75 116 SER A C 1
ATOM 966 O O . SER A 1 116 ? 0.404 11.179 -11.499 1.00 90.75 116 SER A O 1
ATOM 968 N N . GLN A 1 117 ? 1.126 9.714 -9.952 1.00 86.44 117 GLN A N 1
ATOM 969 C CA . GLN A 1 117 ? 2.148 9.113 -10.811 1.00 86.44 117 GLN A CA 1
ATOM 970 C C . GLN A 1 117 ? 1.541 8.328 -11.978 1.00 86.44 117 GLN A C 1
ATOM 972 O O . GLN A 1 117 ? 1.981 8.502 -13.112 1.00 86.44 117 GLN A O 1
ATOM 977 N N . LEU A 1 118 ? 0.483 7.545 -11.741 1.00 84.50 118 LEU A N 1
ATOM 978 C CA . LEU A 1 118 ? -0.209 6.796 -12.798 1.00 84.50 118 LEU A CA 1
ATOM 979 C C . LEU A 1 118 ? -0.765 7.723 -13.893 1.00 84.50 118 LEU A C 1
ATOM 981 O O . LEU A 1 118 ? -0.613 7.446 -15.084 1.00 84.50 118 LEU A O 1
ATOM 985 N N . ARG A 1 119 ? -1.333 8.880 -13.518 1.00 83.38 119 ARG A N 1
ATOM 986 C CA . ARG A 1 119 ? -1.776 9.900 -14.492 1.00 83.38 119 ARG A CA 1
ATOM 987 C C . ARG A 1 119 ? -0.629 10.500 -15.310 1.00 83.38 119 ARG A C 1
ATOM 989 O O . ARG A 1 119 ? -0.816 10.831 -16.476 1.00 83.38 119 ARG A O 1
ATOM 996 N N . GLN A 1 120 ? 0.547 10.679 -14.711 1.00 79.12 120 GLN A N 1
ATOM 997 C CA . GLN A 1 120 ? 1.708 11.217 -15.425 1.00 79.12 120 GLN A CA 1
ATOM 998 C C . GLN A 1 120 ? 2.275 10.205 -16.426 1.00 79.12 120 GLN A C 1
ATOM 1000 O O . GLN A 1 120 ? 2.601 10.585 -17.548 1.00 79.12 120 GLN A O 1
ATOM 1005 N N . LEU A 1 121 ? 2.347 8.927 -16.046 1.00 71.69 121 LEU A N 1
ATOM 1006 C CA . LEU A 1 121 ? 2.856 7.855 -16.907 1.00 71.69 121 LEU A CA 1
ATOM 1007 C C . LEU A 1 121 ? 1.941 7.602 -18.111 1.00 71.69 121 LEU A C 1
ATOM 1009 O O . LEU A 1 121 ? 2.421 7.577 -19.238 1.00 71.69 121 LEU A O 1
ATOM 1013 N N . THR A 1 122 ? 0.624 7.545 -17.895 1.00 68.06 122 THR A N 1
ATOM 1014 C CA . THR A 1 122 ? -0.365 7.400 -18.984 1.00 68.06 122 THR A CA 1
ATOM 1015 C C . THR A 1 122 ? -0.321 8.555 -19.988 1.00 68.06 122 THR A C 1
ATOM 1017 O O . THR A 1 122 ? -0.432 8.334 -21.193 1.00 68.06 122 THR A O 1
ATOM 1020 N N . SER A 1 123 ? -0.108 9.788 -19.518 1.00 60.81 123 SER A N 1
ATOM 1021 C CA . SER A 1 123 ? 0.094 10.950 -20.394 1.00 60.81 123 SER A CA 1
ATOM 1022 C C . SER A 1 123 ? 1.392 10.844 -21.203 1.00 60.81 123 SER A C 1
ATOM 1024 O O . SER A 1 123 ? 1.420 11.167 -22.390 1.00 60.81 123 SER A O 1
ATOM 1026 N N . LEU A 1 124 ? 2.478 10.375 -20.583 1.00 58.94 124 LEU A N 1
ATOM 1027 C CA . LEU A 1 124 ? 3.774 10.237 -21.241 1.00 58.94 124 LEU A CA 1
ATOM 1028 C C . LEU A 1 124 ? 3.732 9.173 -22.345 1.00 58.94 124 LEU A C 1
ATOM 1030 O O . LEU A 1 124 ? 4.140 9.470 -23.467 1.00 58.94 124 LEU A O 1
ATOM 1034 N N . ASP A 1 125 ? 3.178 7.991 -22.063 1.00 58.56 125 ASP A N 1
ATOM 1035 C CA . ASP A 1 125 ? 3.040 6.916 -23.052 1.00 58.56 125 ASP A CA 1
ATOM 1036 C C . ASP A 1 125 ? 2.266 7.388 -24.282 1.00 58.56 125 ASP A C 1
ATOM 1038 O O . ASP A 1 125 ? 2.763 7.242 -25.397 1.00 58.56 125 ASP A O 1
ATOM 1042 N N . LEU A 1 126 ? 1.123 8.064 -24.100 1.00 55.03 126 LEU A N 1
ATOM 1043 C CA . LEU A 1 126 ? 0.318 8.595 -25.208 1.00 55.03 126 LEU A CA 1
ATOM 1044 C C . LEU A 1 126 ? 1.118 9.534 -26.135 1.00 55.03 126 LEU A C 1
ATOM 1046 O O . LEU A 1 126 ? 0.934 9.520 -27.353 1.00 55.03 126 LEU A O 1
ATOM 1050 N N . ASN A 1 127 ? 2.032 10.327 -25.569 1.00 56.38 127 ASN A N 1
ATOM 1051 C CA . ASN A 1 127 ? 2.908 11.214 -26.334 1.00 56.38 127 ASN A CA 1
ATOM 1052 C C . ASN A 1 127 ? 4.024 10.442 -27.069 1.00 56.38 127 ASN A C 1
ATOM 1054 O O . ASN A 1 127 ? 4.367 10.789 -28.199 1.00 56.38 127 ASN A O 1
ATOM 1058 N N . TYR A 1 128 ? 4.570 9.374 -26.476 1.00 54.38 128 TYR A N 1
ATOM 1059 C CA . TYR A 1 128 ? 5.593 8.532 -27.117 1.00 54.38 128 TYR A CA 1
ATOM 1060 C C . TYR A 1 128 ? 5.033 7.622 -28.221 1.00 54.38 128 TYR A C 1
ATOM 1062 O O . TYR A 1 128 ? 5.745 7.336 -29.188 1.00 54.38 128 TYR A O 1
ATOM 1070 N N . VAL A 1 129 ? 3.764 7.201 -28.139 1.00 50.28 129 VAL A N 1
ATOM 1071 C CA . VAL A 1 129 ? 3.098 6.463 -29.230 1.00 50.28 129 VAL A CA 1
ATOM 1072 C C . VAL A 1 129 ? 2.615 7.347 -30.389 1.00 50.28 129 VAL A C 1
ATOM 1074 O O . VAL A 1 129 ? 2.162 6.800 -31.395 1.00 50.28 129 VAL A O 1
ATOM 1077 N N . SER A 1 130 ? 2.763 8.681 -30.348 1.00 47.78 130 SER A N 1
ATOM 1078 C CA . SER A 1 130 ? 2.303 9.530 -31.460 1.00 47.78 130 SER A CA 1
ATOM 1079 C C . SER A 1 130 ? 3.192 10.739 -31.775 1.00 47.78 130 SER A C 1
ATOM 1081 O O . SER A 1 130 ? 3.020 11.829 -31.235 1.00 47.78 130 SER A O 1
ATOM 1083 N N . PRO A 1 131 ? 4.098 10.564 -32.755 1.00 46.59 131 PRO A N 1
ATOM 1084 C CA . PRO A 1 131 ? 4.236 11.553 -33.836 1.00 46.59 131 PRO A CA 1
ATOM 1085 C C . PRO A 1 131 ? 3.833 11.008 -35.218 1.00 46.59 131 PRO A C 1
ATOM 1087 O O . PRO A 1 131 ? 3.578 11.786 -36.131 1.00 46.59 131 PRO A O 1
ATOM 1090 N N . ARG A 1 132 ? 3.776 9.677 -35.405 1.00 43.03 132 ARG A N 1
ATOM 1091 C CA . ARG A 1 132 ? 3.485 9.051 -36.718 1.00 43.03 132 ARG A CA 1
ATOM 1092 C C . ARG A 1 132 ? 2.031 8.604 -36.907 1.00 43.03 132 ARG A C 1
ATOM 1094 O O . ARG A 1 132 ? 1.616 8.454 -38.049 1.00 43.03 132 ARG A O 1
ATOM 1101 N N . CYS A 1 133 ? 1.241 8.455 -35.840 1.00 39.12 133 CYS A N 1
ATOM 1102 C CA . CYS A 1 133 ? -0.169 8.051 -35.957 1.00 39.12 133 CYS A CA 1
ATOM 1103 C C . CYS A 1 133 ? -1.090 9.170 -36.474 1.00 39.12 133 CYS A C 1
ATOM 1105 O O . CYS A 1 133 ? -2.077 8.871 -37.137 1.00 39.12 133 CYS A O 1
ATOM 1107 N N . ASN A 1 134 ? -0.751 10.449 -36.266 1.00 41.81 134 ASN A N 1
ATOM 1108 C CA . ASN A 1 134 ? -1.531 11.557 -36.842 1.00 41.81 134 ASN A CA 1
ATOM 1109 C C . ASN A 1 134 ? -1.331 11.705 -38.367 1.00 41.81 134 ASN A C 1
ATOM 1111 O O . ASN A 1 134 ? -2.144 12.315 -39.045 1.00 41.81 134 ASN A O 1
ATOM 1115 N N . ILE A 1 135 ? -0.265 11.121 -38.923 1.00 48.22 135 ILE A N 1
ATOM 1116 C CA . ILE A 1 135 ? -0.010 11.114 -40.373 1.00 48.22 135 ILE A CA 1
ATOM 1117 C C . ILE A 1 135 ? -0.703 9.943 -41.085 1.00 48.22 135 ILE A C 1
ATOM 1119 O O . ILE A 1 135 ? -0.932 10.018 -42.284 1.00 48.22 135 ILE A O 1
ATOM 1123 N N . PHE A 1 136 ? -1.077 8.881 -40.362 1.00 46.38 136 PHE A N 1
ATOM 1124 C CA . PHE A 1 136 ? -1.705 7.686 -40.945 1.00 46.38 136 PHE A CA 1
ATOM 1125 C C . PHE A 1 136 ? -3.227 7.612 -40.771 1.00 46.38 136 PHE A C 1
ATOM 1127 O O . PHE A 1 136 ? -3.854 6.766 -41.400 1.00 46.38 136 PHE A O 1
ATOM 1134 N N . LEU A 1 137 ? -3.829 8.476 -39.945 1.00 43.06 137 LEU A N 1
ATOM 1135 C CA . LEU A 1 137 ? -5.290 8.573 -39.793 1.00 43.06 137 LEU A CA 1
ATOM 1136 C C . LEU A 1 137 ? -5.953 9.551 -40.781 1.00 43.06 137 LEU A C 1
ATOM 1138 O O . LEU A 1 137 ? -7.175 9.635 -40.806 1.00 43.06 137 LEU A O 1
ATOM 1142 N N . PHE A 1 138 ? -5.164 10.210 -41.635 1.00 44.97 138 PHE A N 1
ATOM 1143 C CA . PHE A 1 138 ? -5.643 10.899 -42.837 1.00 44.97 138 PHE A CA 1
ATOM 1144 C C . PHE A 1 138 ? -4.826 10.473 -44.069 1.00 44.97 138 PHE A C 1
ATOM 1146 O O . PHE A 1 138 ? -4.020 11.257 -44.575 1.00 44.97 138 PHE A O 1
ATOM 1153 N N . PRO A 1 139 ? -4.971 9.229 -44.558 1.00 45.56 139 PRO A N 1
ATOM 1154 C CA . PRO A 1 139 ? -4.642 8.930 -45.938 1.00 45.56 139 PRO A CA 1
ATOM 1155 C C . PRO A 1 139 ? -5.832 9.393 -46.795 1.00 45.56 139 PRO A C 1
ATOM 1157 O O . PRO A 1 139 ? -6.948 8.926 -46.600 1.00 45.56 139 PRO A O 1
ATOM 1160 N N . ASP A 1 140 ? -5.570 10.323 -47.710 1.00 49.31 140 ASP A N 1
ATOM 1161 C CA . ASP A 1 140 ? -6.497 10.911 -48.688 1.00 49.31 140 ASP A CA 1
ATOM 1162 C C . ASP A 1 140 ? -7.454 12.011 -48.194 1.00 49.31 140 ASP A C 1
ATOM 1164 O O . ASP A 1 140 ? -8.583 11.777 -47.776 1.00 49.31 140 ASP A O 1
ATOM 1168 N N . GLU A 1 141 ? -7.038 13.258 -48.423 1.00 40.56 141 GLU A N 1
ATOM 1169 C CA . GLU A 1 141 ? -7.941 14.252 -49.012 1.00 40.56 141 GLU A CA 1
ATOM 1170 C C . GLU A 1 141 ? -7.171 15.025 -50.101 1.00 40.56 141 GLU A C 1
ATOM 1172 O O . GLU A 1 141 ? -6.779 16.181 -49.943 1.00 40.56 141 GLU A O 1
ATOM 1177 N N . GLU A 1 142 ? -6.876 14.347 -51.216 1.00 55.25 142 GLU A N 1
ATOM 1178 C CA . GLU A 1 142 ? -6.601 15.039 -52.479 1.00 55.25 142 GLU A CA 1
ATOM 1179 C C . GLU A 1 142 ? -7.910 15.252 -53.260 1.00 55.25 142 GLU A C 1
ATOM 1181 O O . GLU A 1 142 ? -8.752 14.361 -53.340 1.00 55.25 142 GLU A O 1
ATOM 1186 N N . LEU A 1 143 ? -7.999 16.433 -53.890 1.00 44.62 143 LEU A N 1
ATOM 1187 C CA . LEU A 1 143 ? -9.097 17.014 -54.683 1.00 44.62 143 LEU A CA 1
ATOM 1188 C C . LEU A 1 143 ? -10.289 17.497 -53.844 1.00 44.62 143 LEU A C 1
ATOM 1190 O O . LEU A 1 143 ? -11.010 16.725 -53.238 1.00 44.62 143 LEU A O 1
ATOM 1194 N N . ILE A 1 144 ? -10.571 18.803 -53.812 1.00 36.25 144 ILE A N 1
ATOM 1195 C CA . ILE A 1 144 ? -11.311 19.473 -54.890 1.00 36.25 144 ILE A CA 1
ATOM 1196 C C . ILE A 1 144 ? -10.911 20.969 -54.982 1.00 36.25 144 ILE A C 1
ATOM 1198 O O . ILE A 1 144 ? -11.155 21.762 -54.077 1.00 36.25 144 ILE A O 1
ATOM 1202 N N . GLN A 1 145 ? -10.372 21.387 -56.131 1.00 43.84 145 GLN A N 1
ATOM 1203 C CA . GLN A 1 145 ? -10.645 22.722 -56.687 1.00 43.84 145 GLN A CA 1
ATOM 1204 C C . GLN A 1 145 ? -11.803 22.552 -57.686 1.00 43.84 145 GLN A C 1
ATOM 1206 O O . GLN A 1 145 ? -11.730 21.653 -58.527 1.00 43.84 145 GLN A O 1
ATOM 1211 N N . PRO A 1 146 ? -12.821 23.435 -57.674 1.00 37.34 146 PRO A N 1
ATOM 1212 C CA . PRO A 1 146 ? -13.041 24.213 -58.882 1.00 37.34 146 PRO A CA 1
ATOM 1213 C C . PRO A 1 146 ? -13.495 25.655 -58.600 1.00 37.34 146 PRO A C 1
ATOM 1215 O O . PRO A 1 146 ? -14.368 25.940 -57.792 1.00 37.34 146 PRO A O 1
ATOM 1218 N N . ALA A 1 147 ? -12.893 26.551 -59.378 1.00 32.59 147 ALA A N 1
ATOM 1219 C CA . ALA A 1 147 ? -13.554 27.587 -60.166 1.00 32.59 147 ALA A CA 1
ATOM 1220 C C . ALA A 1 147 ? -14.684 28.433 -59.527 1.00 32.59 147 ALA A C 1
ATOM 1222 O O . ALA A 1 147 ? -15.837 28.032 -59.480 1.00 32.59 147 ALA A O 1
ATOM 1223 N N . LYS A 1 148 ? -14.324 29.705 -59.293 1.00 41.47 148 LYS A N 1
ATOM 1224 C CA . LYS A 1 148 ? -14.904 30.919 -59.914 1.00 41.47 148 LYS A CA 1
ATOM 12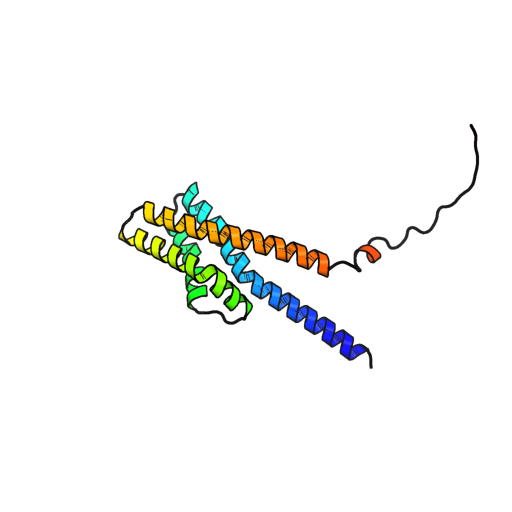25 C C . LYS A 1 148 ? -16.418 31.233 -59.759 1.00 41.47 148 LYS A C 1
ATOM 1227 O O . LYS A 1 148 ? -17.284 30.453 -60.122 1.00 41.47 148 LYS A O 1
ATOM 1232 N N . VAL A 1 149 ? -16.639 32.544 -59.527 1.00 37.06 149 VAL A N 1
ATOM 1233 C CA . VAL A 1 149 ? -17.840 33.399 -59.756 1.00 37.06 149 VAL A CA 1
ATOM 1234 C C . VAL A 1 149 ? -18.959 33.239 -58.690 1.00 37.06 149 VAL A C 1
ATOM 1236 O O . VAL A 1 149 ? -19.312 32.123 -58.363 1.00 37.06 149 VAL A O 1
ATOM 1239 N N . LEU A 1 150 ? -19.561 34.255 -58.044 1.00 31.98 150 LEU A N 1
ATOM 1240 C CA . LEU A 1 150 ? -19.982 35.620 -58.409 1.00 31.98 150 LEU A CA 1
ATOM 1241 C C . LEU A 1 150 ? -20.043 36.559 -57.176 1.00 31.98 150 LEU A C 1
ATOM 1243 O O . LEU A 1 150 ? -20.353 36.102 -56.084 1.00 31.98 150 LEU A O 1
ATOM 1247 N N . LYS A 1 151 ? -19.818 37.861 -57.447 1.00 38.19 151 LYS A N 1
ATOM 1248 C CA . LYS A 1 151 ? -20.497 39.096 -56.960 1.00 38.19 151 LYS A CA 1
ATOM 1249 C C . LYS A 1 151 ? -21.333 38.972 -55.671 1.00 38.19 151 LYS A C 1
ATOM 1251 O O . LYS A 1 151 ? -22.205 38.116 -55.590 1.00 38.19 151 LYS A O 1
ATOM 1256 N N . ILE A 1 152 ? -21.210 39.890 -54.712 1.00 49.47 152 ILE A N 1
ATOM 1257 C CA . ILE A 1 152 ? -21.490 41.342 -54.821 1.00 49.47 152 ILE A CA 1
ATOM 1258 C C . ILE A 1 152 ? -20.418 42.161 -54.102 1.00 49.47 152 ILE A C 1
ATOM 1260 O O . ILE A 1 152 ? -20.003 41.738 -53.003 1.00 49.47 152 ILE A O 1
#

Radius of gyration: 24.92 Å; Cα contacts (8 Å, |Δi|>4): 78; chains: 1; bounding box: 45×52×81 Å

Solvent-accessible surface area (backbone atoms only — not comparable to full-atom values): 8716 Å² total; per-residue (Å²): 139,65,66,67,58,52,51,51,51,52,51,49,46,53,54,49,54,51,54,48,50,63,44,43,47,60,51,50,52,52,44,53,49,51,54,52,30,45,45,29,41,76,72,69,63,33,56,66,60,24,50,68,63,51,47,64,56,55,53,49,61,70,75,50,63,91,46,75,50,45,41,50,48,42,77,73,44,44,66,49,51,51,52,20,50,49,28,44,57,46,24,78,76,68,71,42,66,67,32,44,51,55,15,48,56,37,47,49,54,51,43,54,53,44,58,53,50,56,56,52,51,57,54,49,51,59,54,72,72,45,82,64,53,78,63,64,78,60,77,78,88,78,86,85,84,81,82,84,89,79,89,133

InterPro domains:
  IPR009076 FKBP12-rapamycin binding domain [PF08771] (18-115)
  IPR036738 FKBP12-rapamycin binding domain superfamily [G3DSA:1.20.120.150] (21-117)
  IPR036738 FKBP12-rapamycin binding domain superfamily [SSF47212] (22-115)

Nearest PDB structures (foldseek):
  8xi9-assembly1_A  TM=9.935E-01  e=6.929E-09  Homo sapiens
  4drj-assembly1_B  TM=1.000E+00  e=1.277E-08  Homo sapiens
  5wbh-assembly3_C  TM=9.939E-01  e=1.081E-08  Homo sapiens
  5gpg-assembly1_B  TM=9.694E-01  e=1.081E-08  Homo sapiens
  6m4u-assembly1_B  TM=9.927E-01  e=3.105E-08  Homo sapiens